Protein AF-A0A1V0P128-F1 (afdb_monomer_lite)

Organism: Lactococcus lactis subsp. lactis (NCBI:txid1360)

Structure (mmCIF, N/CA/C/O backbone):
data_AF-A0A1V0P128-F1
#
_entry.id   AF-A0A1V0P128-F1
#
loop_
_atom_site.group_PDB
_atom_site.id
_atom_site.type_symbol
_atom_site.label_atom_id
_atom_site.label_alt_id
_atom_site.label_comp_id
_atom_site.label_asym_id
_atom_site.label_entity_id
_atom_site.label_seq_id
_atom_site.pdbx_PDB_ins_code
_atom_site.Cartn_x
_atom_site.Cartn_y
_atom_site.Cartn_z
_atom_site.occupancy
_atom_site.B_iso_or_equiv
_atom_site.auth_seq_id
_atom_site.auth_comp_id
_atom_site.auth_asym_id
_atom_site.auth_atom_id
_atom_site.pdbx_PDB_model_num
ATOM 1 N N . MET A 1 1 ? 0.606 54.132 -28.237 1.00 40.69 1 MET A N 1
ATOM 2 C CA . MET A 1 1 ? 0.424 52.681 -28.461 1.00 40.69 1 MET A CA 1
ATOM 3 C C . MET A 1 1 ? 0.159 52.038 -27.100 1.00 40.69 1 MET A C 1
ATOM 5 O O . MET A 1 1 ? 1.104 51.819 -26.360 1.00 40.69 1 MET A O 1
ATOM 9 N N . THR A 1 2 ? -1.031 52.271 -26.540 1.00 39.94 2 THR A N 1
ATOM 10 C CA . THR A 1 2 ? -2.254 51.425 -26.494 1.00 39.94 2 THR A CA 1
ATOM 11 C C . THR A 1 2 ? -2.191 50.227 -25.540 1.00 39.94 2 THR A C 1
ATOM 13 O O . THR A 1 2 ? -1.319 49.368 -25.615 1.00 39.94 2 THR A O 1
ATOM 16 N N . LYS A 1 3 ? -3.173 50.231 -24.631 1.00 39.41 3 LYS A N 1
ATOM 17 C CA . LYS A 1 3 ? -3.416 49.408 -23.436 1.00 39.41 3 LYS A CA 1
ATOM 18 C C . LYS A 1 3 ? -3.912 47.979 -23.750 1.00 39.41 3 LYS A C 1
ATOM 20 O O . LYS A 1 3 ? -4.416 47.302 -22.863 1.00 39.41 3 LYS A O 1
ATOM 25 N N . ASP A 1 4 ? -3.731 47.482 -24.972 1.00 42.84 4 ASP A N 1
ATOM 26 C CA . ASP A 1 4 ? -4.571 46.397 -25.519 1.00 42.84 4 ASP A CA 1
ATOM 27 C C . ASP A 1 4 ? -4.011 44.972 -25.363 1.00 42.84 4 ASP A C 1
ATOM 29 O O . ASP A 1 4 ? -4.468 44.046 -26.031 1.00 42.84 4 ASP A O 1
ATOM 33 N N . LYS A 1 5 ? -3.011 44.745 -24.502 1.00 42.91 5 LYS A N 1
ATOM 34 C CA . LYS A 1 5 ? -2.415 43.399 -24.335 1.00 42.91 5 LYS A CA 1
ATOM 35 C C . LYS A 1 5 ? -2.642 42.719 -22.987 1.00 42.91 5 LYS A C 1
ATOM 37 O O . LYS A 1 5 ? -2.219 41.577 -22.837 1.00 42.91 5 LYS A O 1
ATOM 42 N N . PHE A 1 6 ? -3.351 43.348 -22.049 1.00 41.91 6 PHE A N 1
ATOM 43 C CA . PHE A 1 6 ? -3.649 42.746 -20.738 1.00 41.91 6 PHE A CA 1
ATOM 44 C C . PHE A 1 6 ? -5.094 42.244 -20.567 1.00 41.91 6 PHE A C 1
ATOM 46 O O . PHE A 1 6 ? -5.424 41.684 -19.526 1.00 41.91 6 PHE A O 1
ATOM 53 N N . GLU A 1 7 ? -5.942 42.359 -21.592 1.00 45.12 7 GLU A N 1
ATOM 54 C CA . GLU A 1 7 ? -7.392 42.131 -21.483 1.00 45.12 7 GLU A CA 1
ATOM 55 C C . GLU A 1 7 ? -7.899 40.896 -22.256 1.00 45.12 7 GLU A C 1
ATOM 57 O O . GLU A 1 7 ? -8.929 40.940 -22.920 1.00 45.12 7 GLU A O 1
ATOM 62 N N . LYS A 1 8 ? -7.188 39.756 -22.209 1.00 44.47 8 LYS A N 1
ATOM 63 C CA . LYS A 1 8 ? -7.618 38.553 -22.963 1.00 44.47 8 LYS A CA 1
ATOM 64 C C . LYS A 1 8 ? -7.826 37.259 -22.175 1.00 44.47 8 LYS A C 1
ATOM 66 O O . LYS A 1 8 ? -8.005 36.221 -22.796 1.00 44.47 8 LYS A O 1
ATOM 71 N N . ASN A 1 9 ? -7.873 37.306 -20.840 1.00 44.97 9 ASN A N 1
ATOM 72 C CA . ASN A 1 9 ? -8.088 36.102 -20.016 1.00 44.97 9 ASN A CA 1
ATOM 73 C C . ASN A 1 9 ? -9.281 36.169 -19.044 1.00 44.97 9 ASN A C 1
ATOM 75 O O . ASN A 1 9 ? -9.384 35.318 -18.166 1.00 44.97 9 ASN A O 1
ATOM 79 N N . ASN A 1 10 ? -10.205 37.124 -19.199 1.00 54.03 10 ASN A N 1
ATOM 80 C CA . ASN A 1 10 ? -11.342 37.281 -18.278 1.00 54.03 10 ASN A CA 1
ATOM 81 C C . ASN A 1 10 ? -12.721 37.184 -18.956 1.00 54.03 10 ASN A C 1
ATOM 83 O O . ASN A 1 10 ? -13.617 37.974 -18.686 1.00 54.03 10 ASN A O 1
ATOM 87 N N . GLY A 1 11 ? -12.901 36.197 -19.837 1.00 51.06 11 GLY A N 1
ATOM 88 C CA . GLY A 1 11 ? -14.136 36.018 -20.607 1.00 51.06 11 GLY A CA 1
ATOM 89 C C . GLY A 1 11 ? -14.713 34.606 -20.546 1.00 51.06 11 GLY A C 1
ATOM 90 O O . GLY A 1 11 ? -14.833 33.968 -21.580 1.00 51.06 11 GLY A O 1
ATOM 91 N N . LYS A 1 12 ? -15.057 34.109 -19.355 1.00 57.72 12 LYS A N 1
ATOM 92 C CA . LYS A 1 12 ? -16.131 33.110 -19.214 1.00 57.72 12 LYS A CA 1
ATOM 93 C C . LYS A 1 12 ? -17.076 33.615 -18.136 1.00 57.72 12 LYS A C 1
ATOM 95 O O . LYS A 1 12 ? -16.654 33.773 -16.984 1.00 57.72 12 LYS A O 1
ATOM 100 N N . THR A 1 13 ? -18.309 33.930 -18.520 1.00 63.41 13 THR A N 1
ATOM 101 C CA . THR A 1 13 ? -19.362 34.405 -17.615 1.00 63.41 13 THR A CA 1
ATOM 102 C C . THR A 1 13 ? -19.652 33.346 -16.548 1.00 63.41 13 THR A C 1
ATOM 104 O O . THR A 1 13 ? -19.449 32.149 -16.763 1.00 63.41 13 THR A O 1
ATOM 107 N N . SER A 1 14 ? -20.098 33.776 -15.364 1.00 60.19 14 SER A N 1
ATOM 108 C CA . SER A 1 14 ? -20.399 32.883 -14.230 1.00 60.19 14 SER A CA 1
ATOM 109 C C . SER A 1 14 ? -21.362 31.753 -14.609 1.00 60.19 14 SER A C 1
ATOM 111 O O . SER A 1 14 ? -21.194 30.631 -14.142 1.00 60.19 14 SER A O 1
ATOM 113 N N . GLU A 1 15 ? -22.300 32.020 -15.517 1.00 61.22 15 GLU A N 1
ATOM 114 C CA . GLU A 1 15 ? -23.231 31.032 -16.069 1.00 61.22 15 GLU A CA 1
ATOM 115 C C . GLU A 1 15 ? -22.568 29.955 -16.933 1.00 61.22 15 GLU A C 1
ATOM 117 O O . GLU A 1 15 ? -23.043 28.825 -16.980 1.00 61.22 15 GLU A O 1
ATOM 122 N N . GLU A 1 16 ? -21.490 30.283 -17.639 1.00 58.72 16 GLU A N 1
ATOM 123 C CA . GLU A 1 16 ? -20.783 29.346 -18.515 1.00 58.72 16 GLU A CA 1
ATOM 124 C C . GLU A 1 16 ? -19.907 28.401 -17.684 1.00 58.72 16 GLU A C 1
ATOM 126 O O . GLU A 1 16 ? -19.883 27.194 -17.914 1.00 58.72 16 GLU A O 1
ATOM 131 N N . LYS A 1 17 ? -19.288 28.935 -16.622 1.00 62.69 17 LYS A N 1
ATOM 132 C CA . LYS A 1 17 ? -18.606 28.131 -15.598 1.00 62.69 17 LYS A CA 1
ATOM 133 C C . LYS A 1 17 ? -19.587 27.250 -14.827 1.00 62.69 17 LYS A C 1
ATOM 135 O O . LYS A 1 17 ? -19.264 26.095 -14.577 1.00 62.69 17 LYS A O 1
ATOM 140 N N . ALA A 1 18 ? -20.772 27.768 -14.489 1.00 67.56 18 ALA A N 1
ATOM 141 C CA . ALA A 1 18 ? -21.824 26.999 -13.827 1.00 67.56 18 ALA A CA 1
ATOM 142 C C . ALA A 1 18 ? -22.295 25.830 -14.708 1.00 67.56 18 ALA A C 1
ATOM 144 O O . ALA A 1 18 ? -22.322 24.691 -14.243 1.00 67.56 18 ALA A O 1
ATOM 145 N N . ARG A 1 19 ? -22.539 26.081 -16.001 1.00 70.81 19 ARG A N 1
ATOM 146 C CA . ARG A 1 19 ? -22.895 25.044 -16.981 1.00 70.81 19 ARG A CA 1
ATOM 147 C C . ARG A 1 19 ? -21.795 23.996 -17.157 1.00 70.81 19 ARG A C 1
ATOM 149 O O . ARG A 1 19 ? -22.097 22.808 -17.138 1.00 70.81 19 ARG A O 1
ATOM 156 N N . GLU A 1 20 ? -20.524 24.397 -17.245 1.00 69.12 20 GLU A N 1
ATOM 157 C CA . GLU A 1 20 ? -19.395 23.451 -17.283 1.00 69.12 20 GLU A CA 1
ATOM 158 C C . GLU A 1 20 ? -19.317 22.610 -15.998 1.00 69.12 20 GLU A C 1
ATOM 160 O O . GLU A 1 20 ? -19.135 21.394 -16.065 1.00 69.12 20 GLU A O 1
ATOM 165 N N . THR A 1 21 ? -19.510 23.215 -14.820 1.00 66.19 21 THR A N 1
ATOM 166 C CA . THR A 1 21 ? -19.514 22.471 -13.551 1.00 66.19 21 THR A CA 1
ATOM 167 C C . THR A 1 21 ? -20.697 21.519 -13.422 1.00 66.19 21 THR A C 1
ATOM 169 O O . THR A 1 21 ? -20.515 20.401 -12.945 1.00 66.19 21 THR A O 1
ATOM 172 N N . GLU A 1 22 ? -21.886 21.901 -13.888 1.00 73.81 22 GLU A N 1
ATOM 173 C CA . GLU A 1 22 ? -23.057 21.021 -13.926 1.00 73.81 22 GLU A CA 1
ATOM 174 C C . GLU A 1 22 ? -22.830 19.847 -14.875 1.00 73.81 22 GLU A C 1
ATOM 176 O O . GLU A 1 22 ? -23.150 18.707 -14.537 1.00 73.81 22 GLU A O 1
ATOM 181 N N . GLN A 1 23 ? -22.192 20.087 -16.020 1.00 71.31 23 GLN A N 1
ATOM 182 C CA . GLN A 1 23 ? -21.854 19.040 -16.978 1.00 71.31 23 GLN A CA 1
ATOM 183 C C . GLN A 1 23 ? -20.805 18.072 -16.409 1.00 71.31 23 GLN A C 1
ATOM 185 O O . GLN A 1 23 ? -20.945 16.857 -16.542 1.00 71.31 23 GLN A O 1
ATOM 190 N N . ILE A 1 24 ? -19.801 18.580 -15.688 1.00 68.75 24 ILE A N 1
ATOM 191 C CA . ILE A 1 24 ? -18.805 17.754 -14.990 1.00 68.75 24 ILE A CA 1
ATOM 192 C C . ILE A 1 24 ? -19.462 16.930 -13.877 1.00 68.75 24 ILE A C 1
ATOM 194 O O . ILE A 1 24 ? -19.206 15.732 -13.774 1.00 68.75 24 ILE A O 1
ATOM 198 N N . VAL A 1 25 ? -20.328 17.532 -13.060 1.00 76.38 25 VAL A N 1
ATOM 199 C CA . VAL A 1 25 ? -21.037 16.828 -11.978 1.00 76.38 25 VAL A CA 1
ATOM 200 C C . VAL A 1 25 ? -21.983 15.766 -12.535 1.00 76.38 25 VAL A C 1
ATOM 202 O O . VAL A 1 25 ? -22.077 14.678 -11.967 1.00 76.38 25 VAL A O 1
ATOM 205 N N . THR A 1 26 ? -22.646 16.045 -13.656 1.00 79.94 26 THR A N 1
ATOM 206 C CA . THR A 1 26 ? -23.532 15.086 -14.326 1.00 79.94 26 THR A CA 1
ATOM 207 C C . THR A 1 26 ? -22.727 13.911 -14.879 1.00 79.94 26 THR A C 1
ATOM 209 O O . THR A 1 26 ? -23.042 12.767 -14.562 1.00 79.94 26 THR A O 1
ATOM 212 N N . ASN A 1 27 ? -21.605 14.171 -15.557 1.00 74.50 27 ASN A N 1
ATOM 213 C CA . ASN A 1 27 ? -20.697 13.122 -16.033 1.00 74.50 27 ASN A CA 1
ATOM 214 C C . ASN A 1 27 ? -20.123 12.284 -14.876 1.00 74.50 27 ASN A C 1
ATOM 216 O O . ASN A 1 27 ? -20.025 11.063 -14.977 1.00 74.50 27 ASN A O 1
ATOM 220 N N . LEU A 1 28 ? -19.777 12.909 -13.744 1.00 64.31 28 LEU A N 1
ATOM 221 C CA . LEU A 1 28 ? -19.299 12.197 -12.553 1.00 64.31 28 LEU A CA 1
ATOM 222 C C . LEU A 1 28 ? -20.387 11.304 -11.942 1.00 64.31 28 LEU A C 1
ATOM 224 O O . LEU A 1 28 ? -20.089 10.178 -11.539 1.00 64.31 28 LEU A O 1
ATOM 228 N N . LYS A 1 29 ? -21.643 11.769 -11.903 1.00 75.25 29 LYS A N 1
ATOM 229 C CA . LYS A 1 29 ? -22.787 10.956 -11.466 1.00 75.25 29 LYS A CA 1
ATOM 230 C C . LYS A 1 29 ? -23.029 9.782 -12.411 1.00 75.25 29 LYS A C 1
ATOM 232 O O . LYS A 1 29 ? -23.155 8.660 -11.928 1.00 75.25 29 LYS A O 1
ATOM 237 N N . GLU A 1 30 ? -23.001 10.003 -13.722 1.00 73.94 30 GLU A N 1
ATOM 238 C CA . GLU A 1 30 ? -23.139 8.939 -14.724 1.00 73.94 30 GLU A CA 1
ATOM 239 C C . GLU A 1 30 ? -22.016 7.903 -14.613 1.00 73.94 30 GLU A C 1
ATOM 241 O O . GLU A 1 30 ? -22.277 6.702 -14.624 1.00 73.94 30 GLU A O 1
ATOM 246 N N . MET A 1 31 ? -20.768 8.333 -14.408 1.00 61.38 31 MET A N 1
ATOM 247 C CA . MET A 1 31 ? -19.641 7.425 -14.170 1.00 61.38 31 MET A CA 1
ATOM 248 C C . MET A 1 31 ? -19.821 6.606 -12.886 1.00 61.38 31 MET A C 1
ATOM 250 O O . MET A 1 31 ? -19.517 5.410 -12.857 1.00 61.38 31 MET A O 1
ATOM 254 N N . GLN A 1 32 ? -20.332 7.225 -11.821 1.00 62.12 32 GLN A N 1
ATOM 255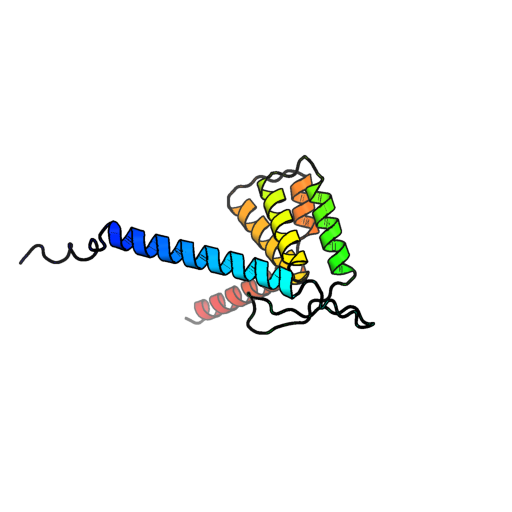 C CA . GLN A 1 32 ? -20.580 6.555 -10.547 1.00 62.12 32 GLN A CA 1
ATOM 256 C C . GLN A 1 32 ? -21.747 5.558 -10.649 1.00 62.12 32 GLN A C 1
ATOM 258 O O . GLN A 1 32 ? -21.681 4.465 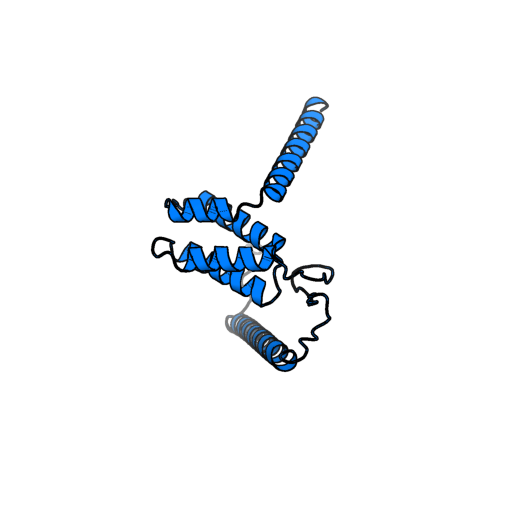-10.079 1.00 62.12 32 GLN A O 1
ATOM 263 N N . GLU A 1 33 ? -22.796 5.891 -11.402 1.00 68.31 33 GLU A N 1
ATOM 264 C CA . GLU A 1 33 ? -23.913 4.992 -11.699 1.00 68.31 33 GLU A CA 1
ATOM 265 C C . GLU A 1 33 ? -23.499 3.846 -12.616 1.00 68.31 33 GLU A C 1
ATOM 267 O O . GLU A 1 33 ? -23.828 2.698 -12.326 1.00 68.31 33 GLU A O 1
ATOM 272 N N . HIS A 1 34 ? -22.702 4.111 -13.649 1.00 59.25 34 HIS A N 1
ATOM 273 C CA . HIS A 1 34 ? -22.146 3.081 -14.519 1.00 59.25 34 HIS A CA 1
ATOM 274 C C . HIS A 1 34 ? -21.229 2.129 -13.734 1.00 59.25 34 HIS A C 1
ATOM 276 O O . HIS A 1 34 ? -21.298 0.916 -13.918 1.00 59.25 34 HIS A O 1
ATOM 282 N N . GLY A 1 35 ? -20.438 2.641 -12.783 1.00 54.28 35 GLY A N 1
ATOM 283 C CA . GLY A 1 35 ? -19.660 1.821 -11.848 1.00 54.28 35 GLY A CA 1
ATOM 284 C C . GLY A 1 35 ? -20.537 0.938 -10.949 1.00 54.28 35 GLY A C 1
ATOM 285 O O . GLY A 1 35 ? -20.263 -0.253 -10.785 1.00 54.28 35 GLY A O 1
ATOM 286 N N . LYS A 1 36 ? -21.644 1.481 -10.422 1.00 63.44 36 LYS A N 1
ATOM 287 C CA . LYS A 1 36 ? -22.629 0.718 -9.630 1.00 63.44 36 LYS A CA 1
ATOM 288 C C . LYS A 1 36 ? -23.371 -0.328 -10.469 1.00 63.44 36 LYS A C 1
ATOM 290 O O . LYS A 1 36 ? -23.650 -1.414 -9.961 1.00 63.44 36 LYS A O 1
ATOM 295 N N . LYS A 1 37 ? -23.691 -0.015 -11.728 1.00 55.66 37 LYS A N 1
ATOM 296 C CA . LYS A 1 37 ? -24.395 -0.899 -12.667 1.00 55.66 37 LYS A CA 1
ATOM 297 C C . LYS A 1 37 ? -23.487 -2.036 -13.130 1.00 55.66 37 LYS A C 1
ATOM 299 O O . LYS A 1 37 ? -23.871 -3.191 -13.005 1.00 55.66 37 LYS A O 1
ATOM 304 N N . TRP A 1 38 ? -22.232 -1.735 -13.465 1.00 48.22 38 TRP A N 1
ATOM 305 C CA . TRP A 1 38 ? -21.194 -2.729 -13.762 1.00 48.22 38 TRP A CA 1
ATOM 306 C C . TRP A 1 38 ? -20.918 -3.659 -12.571 1.00 48.22 38 TRP A C 1
ATOM 308 O O . TRP A 1 38 ? -20.769 -4.868 -12.741 1.00 48.22 38 TRP A O 1
ATOM 318 N N . GLY A 1 39 ? -20.928 -3.116 -11.348 1.00 49.47 39 GLY A N 1
ATOM 319 C CA . GLY A 1 39 ? -20.838 -3.892 -10.110 1.00 49.47 39 GLY A CA 1
ATOM 320 C C . GLY A 1 39 ? -22.101 -4.687 -9.750 1.00 49.47 39 GLY A C 1
ATOM 321 O O . GLY A 1 39 ? -22.024 -5.562 -8.894 1.00 49.47 39 GLY A O 1
ATOM 322 N N . LYS A 1 40 ? -23.263 -4.411 -10.363 1.00 54.28 40 LYS A N 1
ATOM 323 C CA . LYS A 1 40 ? -24.502 -5.199 -10.209 1.00 54.28 40 LYS A CA 1
ATOM 324 C C . LYS A 1 40 ? -24.644 -6.264 -11.299 1.00 54.28 40 LYS A C 1
ATOM 326 O O . LYS A 1 40 ? -25.001 -7.388 -10.973 1.00 54.28 40 LYS A O 1
ATOM 331 N N . GLU A 1 41 ? -24.330 -5.930 -12.548 1.00 44.25 41 GLU A N 1
ATOM 332 C CA . GLU A 1 41 ? -24.424 -6.826 -13.711 1.00 44.25 41 GLU A CA 1
ATOM 333 C C . GLU A 1 41 ? -23.359 -7.935 -13.670 1.00 44.25 41 GLU A C 1
ATOM 335 O O . GLU A 1 41 ? -23.649 -9.071 -14.023 1.00 44.25 41 GLU A O 1
ATOM 340 N N . ASN A 1 42 ? -22.167 -7.664 -13.120 1.00 45.12 42 ASN A N 1
ATOM 341 C CA . ASN A 1 42 ? -21.088 -8.658 -13.007 1.00 45.12 42 ASN A CA 1
ATOM 342 C C . ASN A 1 42 ? -20.989 -9.345 -11.634 1.00 45.12 42 ASN A C 1
ATOM 344 O O . ASN A 1 42 ? -19.980 -9.988 -11.341 1.00 45.12 42 ASN A O 1
ATOM 348 N N . LYS A 1 43 ? -22.016 -9.247 -10.775 1.00 43.41 43 LYS A N 1
ATOM 349 C CA . LYS A 1 43 ? -22.026 -9.959 -9.479 1.00 43.41 43 LYS A CA 1
ATOM 350 C C . LYS A 1 43 ? -22.016 -11.485 -9.623 1.00 43.41 43 LYS A C 1
ATOM 352 O O . LYS A 1 43 ? -21.585 -12.157 -8.691 1.00 43.41 43 LYS A O 1
ATOM 357 N N . ASN A 1 44 ? -22.435 -12.014 -10.778 1.00 39.72 44 ASN A N 1
ATOM 358 C CA . ASN A 1 44 ? -22.702 -13.443 -10.964 1.00 39.72 44 ASN A CA 1
ATOM 359 C C . ASN A 1 44 ? -21.819 -14.168 -11.993 1.00 39.72 44 ASN A C 1
ATOM 361 O O . ASN A 1 44 ? -21.991 -15.369 -12.165 1.00 39.72 44 ASN A O 1
ATOM 365 N N . GLU A 1 45 ? -20.822 -13.529 -12.609 1.00 35.41 45 GLU A N 1
ATOM 366 C CA . GLU A 1 45 ? -19.838 -14.250 -13.439 1.00 35.41 45 GLU A CA 1
ATOM 367 C C . GLU A 1 45 ? -18.522 -14.486 -12.689 1.00 35.41 45 GLU A C 1
ATOM 369 O O . GLU A 1 45 ? -17.416 -14.283 -13.192 1.00 35.41 45 GLU A O 1
ATOM 374 N N . VAL A 1 46 ? -18.630 -14.969 -11.449 1.00 37.00 46 VAL A N 1
ATOM 375 C CA . VAL A 1 46 ? -17.513 -15.639 -10.777 1.00 37.00 46 VAL A CA 1
ATOM 376 C C . VAL A 1 46 ? -17.461 -17.070 -11.310 1.00 37.00 46 VAL A C 1
ATOM 378 O O . VAL A 1 46 ? -17.913 -18.018 -10.673 1.00 37.00 46 VAL A O 1
ATOM 381 N N . TYR A 1 47 ? -16.925 -17.241 -12.518 1.00 32.44 47 TYR A N 1
ATOM 382 C CA . TYR A 1 47 ? -16.634 -18.571 -13.042 1.00 32.44 47 TYR A CA 1
ATOM 383 C C . TYR A 1 47 ? -15.426 -19.150 -12.300 1.00 32.44 47 TYR A C 1
ATOM 385 O O . TYR A 1 47 ? -14.269 -18.800 -12.556 1.00 32.44 47 TYR A O 1
ATOM 393 N N . TYR A 1 48 ? -15.700 -20.063 -11.368 1.00 36.00 48 TYR A N 1
ATOM 394 C CA . TYR A 1 48 ? -14.695 -20.888 -10.708 1.00 36.00 48 TYR A CA 1
ATOM 395 C C . TYR A 1 48 ? -14.070 -21.843 -11.726 1.00 36.00 48 TYR A C 1
ATOM 397 O O . TYR A 1 48 ? -14.520 -22.970 -11.915 1.00 36.00 48 TYR A O 1
ATOM 405 N N . THR A 1 49 ? -12.987 -21.430 -12.377 1.00 30.98 49 THR A N 1
ATOM 406 C CA . THR A 1 49 ? -12.091 -22.419 -12.978 1.00 30.98 49 THR A CA 1
ATOM 407 C C . THR A 1 49 ? -11.184 -22.977 -11.888 1.00 30.98 49 THR A C 1
ATOM 409 O O . THR A 1 49 ? -10.633 -22.238 -11.070 1.00 30.98 49 THR A O 1
ATOM 412 N N . ARG A 1 50 ? -11.015 -24.303 -11.914 1.00 32.12 50 ARG A N 1
ATOM 413 C CA . ARG A 1 50 ? -10.221 -25.208 -11.051 1.00 32.12 50 ARG A CA 1
ATOM 414 C C . ARG A 1 50 ? -8.753 -24.786 -10.776 1.00 32.12 50 ARG A C 1
ATOM 416 O O . ARG A 1 50 ? -7.980 -25.575 -10.245 1.00 32.12 50 ARG A O 1
ATOM 423 N N . ARG A 1 51 ? -8.336 -23.573 -11.168 1.00 31.19 51 ARG A N 1
ATOM 424 C CA . ARG A 1 51 ? -6.990 -22.986 -11.034 1.00 31.19 51 ARG A CA 1
ATOM 425 C C . ARG A 1 51 ? -6.961 -21.519 -10.542 1.00 31.19 51 ARG A C 1
ATOM 427 O O . ARG A 1 51 ? -5.910 -20.891 -10.631 1.00 31.19 51 ARG A O 1
ATOM 434 N N . GLY A 1 52 ? -8.058 -20.963 -10.014 1.00 35.25 52 GLY A N 1
ATOM 435 C CA . GLY A 1 52 ? -8.020 -19.750 -9.169 1.00 35.25 52 GLY A CA 1
ATOM 436 C C . GLY A 1 52 ? -7.518 -18.450 -9.826 1.00 35.25 52 GLY A C 1
ATOM 437 O O . GLY A 1 52 ? -6.817 -17.667 -9.184 1.00 35.25 52 GLY A O 1
ATOM 438 N N . LEU A 1 53 ? -7.838 -18.199 -11.099 1.00 36.50 53 LEU A N 1
ATOM 439 C CA . LEU A 1 53 ? -7.421 -16.988 -11.823 1.00 36.50 53 LEU A CA 1
ATOM 440 C C . LEU A 1 53 ? -8.624 -16.090 -12.132 1.00 36.50 53 LEU A C 1
ATOM 442 O O . LEU A 1 53 ? -9.504 -16.486 -12.888 1.00 36.50 53 LEU A O 1
ATOM 446 N N . VAL A 1 54 ? -8.620 -14.863 -11.603 1.00 40.06 54 VAL A N 1
ATOM 447 C CA . VAL A 1 54 ? -9.605 -13.820 -11.934 1.00 40.06 54 VAL A CA 1
ATOM 448 C C . VAL A 1 54 ? -9.029 -12.933 -13.050 1.00 40.06 54 VAL A C 1
ATOM 450 O O . VAL A 1 54 ? -7.879 -12.484 -12.973 1.00 40.06 54 VAL A O 1
ATOM 453 N N . ARG A 1 55 ? -9.806 -12.685 -14.113 1.00 33.12 55 ARG A N 1
ATOM 454 C CA . ARG A 1 55 ? -9.502 -11.694 -15.162 1.00 33.12 55 ARG A CA 1
ATOM 455 C C . ARG A 1 55 ? -10.461 -10.515 -15.025 1.00 33.12 55 ARG A C 1
ATOM 457 O O . ARG A 1 55 ? -11.664 -10.719 -14.980 1.00 33.12 55 ARG A O 1
ATOM 464 N N . PHE A 1 56 ? -9.935 -9.297 -15.038 1.00 38.88 56 PHE A N 1
ATOM 465 C CA . PHE A 1 56 ? -10.725 -8.072 -15.174 1.00 38.88 56 PHE A CA 1
ATOM 466 C C . PHE A 1 56 ? -9.962 -7.047 -16.024 1.00 38.88 56 PHE A C 1
ATOM 468 O O . PHE A 1 56 ? -8.736 -7.121 -16.174 1.00 38.88 56 PHE A O 1
ATOM 475 N N . LYS A 1 57 ? -10.692 -6.097 -16.617 1.00 30.34 57 LYS A N 1
ATOM 476 C CA . LYS A 1 57 ? -10.122 -4.951 -17.339 1.00 30.34 57 LYS A CA 1
ATOM 477 C C . LYS A 1 57 ? -9.714 -3.884 -16.315 1.00 30.34 57 LYS A C 1
ATOM 479 O O . LYS A 1 57 ? -10.568 -3.213 -15.754 1.00 30.34 57 LYS A O 1
ATOM 484 N N . SER A 1 58 ? -8.413 -3.752 -16.059 1.00 39.09 58 SER A N 1
ATOM 485 C CA . SER A 1 58 ? -7.857 -2.668 -15.236 1.00 39.09 58 SER A CA 1
ATOM 486 C C . SER A 1 58 ? -7.980 -1.330 -15.975 1.00 39.09 58 SER A C 1
ATOM 488 O O . SER A 1 58 ? -7.548 -1.227 -17.122 1.00 39.09 58 SER A O 1
ATOM 490 N N . LEU A 1 59 ? -8.540 -0.311 -15.314 1.00 36.34 59 LEU A N 1
ATOM 491 C CA . LEU A 1 59 ? -8.689 1.054 -15.846 1.00 36.34 59 LEU A CA 1
ATOM 492 C C . LEU A 1 59 ? -7.369 1.851 -15.879 1.00 36.34 59 LEU A C 1
ATOM 494 O O . LEU A 1 59 ? -7.311 2.913 -16.487 1.00 36.34 59 LEU A O 1
ATOM 498 N N . THR A 1 60 ? -6.298 1.355 -15.250 1.00 41.75 60 THR A N 1
ATOM 499 C CA . THR A 1 60 ? -5.027 2.087 -15.078 1.00 41.75 60 THR A CA 1
ATOM 500 C C . THR A 1 60 ? -3.867 1.531 -15.911 1.00 41.75 60 THR A C 1
ATOM 502 O O . THR A 1 60 ? -2.736 2.002 -15.779 1.00 41.75 60 THR A O 1
ATOM 505 N N . LYS A 1 61 ? -4.099 0.531 -16.779 1.00 48.50 61 LYS A N 1
ATOM 506 C CA . LYS A 1 61 ? -3.038 -0.116 -17.576 1.00 48.50 61 LYS A CA 1
ATOM 507 C C . LYS A 1 61 ? -3.453 -0.387 -19.027 1.00 48.50 61 LYS A C 1
ATOM 509 O O . LYS A 1 61 ? -4.542 -0.875 -19.291 1.00 48.50 61 LYS A O 1
ATOM 514 N N . GLN A 1 62 ? -2.520 -0.160 -19.961 1.00 41.72 62 GLN A N 1
ATOM 515 C CA . GLN A 1 62 ? -2.692 -0.295 -21.422 1.00 41.72 62 GLN A CA 1
ATOM 516 C C . GLN A 1 62 ? -3.041 -1.712 -21.936 1.00 41.72 62 GLN A C 1
ATOM 518 O O . GLN A 1 62 ? -3.417 -1.849 -23.097 1.00 41.72 62 GLN A O 1
ATOM 523 N N . LYS A 1 63 ? -2.938 -2.778 -21.123 1.00 41.22 63 LYS A N 1
ATOM 524 C CA . LYS A 1 63 ? -3.408 -4.134 -21.480 1.00 41.22 63 LYS A CA 1
ATOM 525 C C . LYS A 1 63 ? -3.997 -4.862 -20.258 1.00 41.22 63 LYS A C 1
ATOM 527 O O . LYS A 1 63 ? -3.373 -4.829 -19.193 1.00 41.22 63 LYS A O 1
ATOM 532 N N . PRO A 1 64 ? -5.139 -5.568 -20.394 1.00 47.22 64 PRO A N 1
ATOM 533 C CA . PRO A 1 64 ? -5.683 -6.421 -19.336 1.00 47.22 64 PRO A CA 1
ATOM 534 C C . PRO A 1 64 ? -4.691 -7.532 -18.963 1.00 47.22 64 PRO A C 1
ATOM 536 O O . PRO A 1 64 ? -4.179 -8.228 -19.840 1.00 47.22 64 PRO A O 1
ATOM 539 N N . ARG A 1 65 ? -4.429 -7.734 -17.667 1.00 48.41 65 ARG A N 1
ATOM 540 C CA . ARG A 1 65 ? -3.605 -8.842 -17.149 1.00 48.41 65 ARG A CA 1
ATOM 541 C C . ARG A 1 65 ? -4.411 -9.672 -16.159 1.00 48.41 65 ARG A C 1
ATOM 543 O O . ARG A 1 65 ? -5.226 -9.132 -15.421 1.00 48.41 65 ARG A O 1
ATOM 550 N N . SER A 1 66 ? -4.174 -10.983 -16.125 1.00 56.44 66 SER A N 1
ATOM 551 C CA . SER A 1 66 ? -4.754 -11.854 -15.097 1.00 56.44 66 SER A CA 1
ATOM 552 C C . SER A 1 66 ? -4.182 -11.485 -13.730 1.00 56.44 66 SER A C 1
ATOM 554 O O . SER A 1 66 ? -2.959 -11.533 -13.555 1.00 56.44 66 SER A O 1
ATOM 556 N N . ILE A 1 67 ? -5.037 -11.157 -12.765 1.00 60.88 67 ILE A N 1
ATOM 557 C CA . ILE A 1 67 ? -4.603 -10.828 -11.407 1.00 60.88 67 ILE A CA 1
ATOM 558 C C . ILE A 1 67 ? -4.716 -12.088 -10.554 1.00 60.88 67 ILE A C 1
ATOM 560 O O . ILE A 1 67 ? -5.780 -12.687 -10.402 1.00 60.88 67 ILE A O 1
ATOM 564 N N . LYS A 1 68 ? -3.566 -12.541 -10.047 1.00 59.25 68 LYS A N 1
ATOM 565 C CA . LYS A 1 68 ? -3.461 -13.771 -9.261 1.00 59.25 68 LYS A CA 1
ATOM 566 C C . LYS A 1 68 ? -3.803 -13.472 -7.804 1.00 59.25 68 LYS A C 1
ATOM 568 O O . LYS A 1 68 ? -3.001 -12.862 -7.100 1.00 59.25 68 LYS A O 1
ATOM 573 N N . ARG A 1 69 ? -4.961 -13.941 -7.337 1.00 71.31 69 ARG A N 1
ATOM 574 C CA . ARG A 1 69 ? -5.340 -13.929 -5.914 1.00 71.31 69 ARG A CA 1
ATOM 575 C C . ARG A 1 69 ? -4.807 -15.186 -5.221 1.00 71.31 69 ARG A C 1
ATOM 577 O O . ARG A 1 69 ? -5.546 -16.119 -4.942 1.00 71.31 69 ARG A O 1
ATOM 584 N N . GLY A 1 70 ? -3.487 -15.235 -5.043 1.00 77.06 70 GLY A N 1
ATOM 585 C CA . GLY A 1 70 ? -2.792 -16.343 -4.375 1.00 77.06 70 GLY A CA 1
ATOM 586 C C . GLY A 1 70 ? -2.438 -16.038 -2.918 1.00 77.06 70 GLY A C 1
ATOM 587 O O . GLY A 1 70 ? -2.879 -15.038 -2.359 1.00 77.06 70 GLY A O 1
ATOM 588 N N . LYS A 1 71 ? -1.555 -16.854 -2.329 1.00 81.12 71 LYS A N 1
ATOM 589 C CA . LYS A 1 71 ? -1.066 -16.676 -0.947 1.00 81.12 71 LYS A CA 1
ATOM 590 C C . LYS A 1 71 ? -0.531 -15.268 -0.663 1.00 81.12 71 LYS A C 1
ATOM 592 O O . LYS A 1 71 ? -0.768 -14.724 0.404 1.00 81.12 71 LYS A O 1
ATOM 597 N N . GLU A 1 72 ? 0.154 -14.646 -1.625 1.00 79.50 72 GLU A N 1
ATOM 598 C CA . GLU A 1 72 ? 0.655 -13.273 -1.456 1.00 79.50 72 GLU A CA 1
ATOM 599 C C . GLU A 1 72 ? -0.461 -12.220 -1.402 1.00 79.50 72 GLU A C 1
ATOM 601 O O . GLU A 1 72 ? -0.291 -11.194 -0.749 1.00 79.50 72 GLU A O 1
ATOM 606 N N . TYR A 1 73 ? -1.587 -12.465 -2.081 1.00 85.94 73 TYR A N 1
ATOM 607 C CA . TYR A 1 73 ? -2.762 -11.595 -2.027 1.00 85.94 73 TYR A CA 1
ATOM 608 C C . TYR A 1 73 ? -3.475 -11.725 -0.678 1.00 85.94 73 TYR A C 1
ATOM 610 O O . TYR A 1 73 ? -3.841 -10.720 -0.084 1.00 85.94 73 TYR A O 1
ATOM 618 N N . GLN A 1 74 ? -3.639 -12.951 -0.178 1.00 86.50 74 GLN A N 1
ATOM 619 C CA . GLN A 1 74 ? -4.202 -13.181 1.158 1.00 86.50 74 GLN A CA 1
ATOM 620 C C . GLN A 1 74 ? -3.338 -12.511 2.224 1.00 86.50 74 GLN A C 1
ATOM 622 O O . GLN A 1 74 ? -3.836 -11.698 2.990 1.00 86.50 74 GLN A O 1
ATOM 627 N N . LYS A 1 75 ? -2.023 -12.734 2.159 1.00 90.25 75 LYS A N 1
ATOM 628 C CA . LYS A 1 75 ? -1.078 -12.129 3.091 1.00 90.25 75 LYS A CA 1
ATOM 629 C C . LYS A 1 75 ? -1.148 -10.600 3.107 1.00 90.25 75 LYS A C 1
ATOM 631 O O . LYS A 1 75 ? -1.185 -10.019 4.177 1.00 90.25 75 LYS A O 1
ATOM 636 N N . ILE A 1 76 ? -1.171 -9.933 1.947 1.00 91.56 76 ILE A N 1
ATOM 637 C CA . ILE A 1 76 ? -1.236 -8.461 1.944 1.00 91.56 76 ILE A CA 1
ATOM 638 C C . ILE A 1 76 ? -2.578 -7.938 2.475 1.00 91.56 76 ILE A C 1
ATOM 640 O O . ILE A 1 76 ? -2.594 -6.890 3.108 1.00 91.56 76 ILE A O 1
ATOM 644 N N . MET A 1 77 ? -3.683 -8.655 2.244 1.00 92.56 77 MET A N 1
ATOM 645 C CA . MET A 1 77 ? -4.986 -8.308 2.821 1.00 92.56 77 MET A CA 1
ATOM 646 C C . MET A 1 77 ? -4.967 -8.445 4.349 1.00 92.56 77 MET A C 1
ATOM 648 O O . MET A 1 77 ? -5.377 -7.519 5.036 1.00 92.56 77 MET A O 1
ATOM 652 N N . GLU A 1 78 ? -4.430 -9.552 4.870 1.00 94.25 78 GLU A N 1
ATOM 653 C CA . GLU A 1 78 ? -4.264 -9.793 6.312 1.00 94.25 78 GLU A CA 1
ATOM 654 C C . GLU A 1 78 ? -3.335 -8.761 6.965 1.00 94.25 78 GLU A C 1
ATOM 656 O O . GLU A 1 78 ? -3.654 -8.216 8.022 1.00 94.25 78 GLU A O 1
ATOM 661 N N . ASP A 1 79 ? -2.207 -8.447 6.318 1.00 94.69 79 ASP A N 1
ATOM 662 C CA . ASP A 1 79 ? -1.270 -7.424 6.785 1.00 94.69 79 ASP A CA 1
ATOM 663 C C . ASP A 1 79 ? -1.981 -6.057 6.870 1.00 94.69 79 ASP A C 1
ATOM 665 O O . ASP A 1 79 ? -1.845 -5.348 7.866 1.00 94.69 79 ASP A O 1
ATOM 669 N N . ILE A 1 80 ? -2.765 -5.681 5.848 1.00 96.00 80 ILE A N 1
ATOM 670 C CA . ILE A 1 80 ? -3.545 -4.431 5.849 1.00 96.00 80 ILE A CA 1
ATOM 671 C C . ILE A 1 80 ? -4.568 -4.426 6.990 1.00 96.00 80 ILE A C 1
ATOM 673 O O . ILE A 1 80 ? -4.637 -3.446 7.729 1.00 96.00 80 ILE A O 1
ATOM 677 N N . ASP A 1 81 ? -5.322 -5.510 7.162 1.00 96.75 81 ASP A N 1
ATOM 678 C CA . ASP A 1 81 ? -6.349 -5.621 8.203 1.00 96.75 81 ASP A CA 1
ATOM 679 C C . ASP A 1 81 ? -5.756 -5.532 9.608 1.00 96.75 81 ASP A C 1
ATOM 681 O O . ASP A 1 81 ? -6.306 -4.845 10.469 1.00 96.75 81 ASP A O 1
ATOM 685 N N . THR A 1 82 ? -4.584 -6.137 9.807 1.00 96.56 82 THR A N 1
ATOM 686 C CA . THR A 1 82 ? -3.835 -6.047 11.063 1.00 96.56 82 THR A CA 1
ATOM 687 C C . THR A 1 82 ? -3.527 -4.592 11.406 1.00 96.56 82 THR A C 1
ATOM 689 O O . THR A 1 82 ? -3.837 -4.149 12.505 1.00 96.56 82 THR A O 1
ATOM 692 N N . TYR A 1 83 ? -2.972 -3.816 10.469 1.00 95.81 83 TYR A N 1
ATOM 693 C CA . TYR A 1 83 ? -2.634 -2.413 10.734 1.00 95.81 83 TYR A CA 1
ATOM 694 C C . TYR A 1 83 ? -3.855 -1.487 10.799 1.00 95.81 83 TYR A C 1
ATOM 696 O O . TYR A 1 83 ? -3.801 -0.472 11.486 1.00 95.81 83 TYR A O 1
ATOM 704 N N . LEU A 1 84 ? -4.962 -1.817 10.130 1.00 96.25 84 LEU A N 1
ATOM 705 C CA . LEU A 1 84 ? -6.213 -1.064 10.269 1.00 96.25 84 LEU A CA 1
ATOM 706 C C . LEU A 1 84 ? -6.815 -1.194 11.676 1.00 96.25 84 LEU A C 1
ATOM 708 O O . LEU A 1 84 ? -7.398 -0.228 12.171 1.00 96.25 84 LEU A O 1
ATOM 712 N N . ALA A 1 85 ? -6.646 -2.355 12.316 1.00 95.31 85 ALA A N 1
ATOM 713 C CA . ALA A 1 85 ? -7.128 -2.620 13.669 1.00 95.31 85 ALA A CA 1
ATOM 714 C C . ALA A 1 85 ? -6.305 -1.925 14.772 1.00 95.31 85 ALA A C 1
ATOM 716 O O . ALA A 1 85 ? -6.802 -1.754 15.880 1.00 95.31 85 ALA A O 1
ATOM 717 N N . VAL A 1 86 ? -5.071 -1.503 14.481 1.00 95.31 86 VAL A N 1
ATOM 718 C CA . VAL A 1 86 ? -4.198 -0.807 15.441 1.00 95.31 86 VAL A CA 1
ATOM 719 C C . VAL A 1 86 ? -4.724 0.612 15.694 1.00 95.31 86 VAL A C 1
ATOM 721 O O . VAL A 1 86 ? -4.957 1.386 14.759 1.00 95.31 86 VAL A O 1
ATOM 724 N N . GLU A 1 87 ? -4.926 0.978 16.958 1.00 93.38 87 GLU A N 1
ATOM 725 C CA . GLU A 1 87 ? -5.491 2.280 17.337 1.00 93.38 87 GLU A CA 1
ATOM 726 C C . GLU A 1 87 ? -4.515 3.427 17.074 1.00 93.38 87 GLU A C 1
ATOM 728 O O . GLU A 1 87 ? -4.918 4.477 16.576 1.00 93.38 87 GLU A O 1
ATOM 733 N N . GLU A 1 88 ? -3.224 3.189 17.303 1.00 94.06 88 GLU A N 1
ATOM 734 C CA . GLU A 1 88 ? -2.143 4.166 17.192 1.00 94.06 88 GLU A CA 1
ATOM 735 C C . GLU A 1 88 ? -1.849 4.589 15.747 1.00 94.06 88 GLU A C 1
ATOM 737 O O . GLU A 1 88 ? -1.130 5.564 15.523 1.00 94.06 88 GLU A O 1
ATOM 742 N N . ILE A 1 89 ? -2.373 3.881 14.742 1.00 94.12 89 ILE A N 1
ATOM 743 C CA . ILE A 1 89 ? -2.199 4.278 13.342 1.00 94.12 89 ILE A CA 1
ATOM 744 C C . ILE A 1 89 ? -3.056 5.511 13.057 1.00 94.12 89 ILE A C 1
ATOM 746 O O . ILE A 1 89 ? -4.279 5.495 13.223 1.00 94.12 89 ILE A O 1
ATOM 750 N N . SER A 1 90 ? -2.420 6.576 12.567 1.00 94.56 90 SER A N 1
ATOM 751 C CA . SER A 1 90 ? -3.117 7.828 12.289 1.00 94.56 90 SER A CA 1
ATOM 752 C C . SER A 1 90 ? -4.187 7.689 11.192 1.00 94.56 90 SER A C 1
ATOM 754 O O . SER A 1 90 ? -4.063 6.845 10.295 1.00 94.56 90 SER A O 1
ATOM 756 N N . PRO A 1 91 ? -5.228 8.548 11.199 1.00 93.31 91 PRO A N 1
ATOM 757 C CA . PRO A 1 91 ? -6.316 8.487 10.220 1.00 93.31 91 PRO A CA 1
ATOM 758 C C . PRO A 1 91 ? -5.848 8.567 8.761 1.00 93.31 91 PRO A C 1
ATOM 760 O O . PRO A 1 91 ? -6.424 7.922 7.890 1.00 93.31 91 PRO A O 1
ATOM 763 N N . GLU A 1 92 ? -4.782 9.321 8.492 1.00 90.62 92 GLU A N 1
ATOM 764 C CA . GLU A 1 92 ? -4.184 9.463 7.159 1.00 90.62 92 GLU A CA 1
ATOM 765 C C . GLU A 1 92 ? -3.648 8.125 6.637 1.00 90.62 92 GLU A C 1
ATOM 767 O O . GLU A 1 92 ? -3.903 7.749 5.491 1.00 90.62 92 GLU A O 1
ATOM 772 N N . ILE A 1 93 ? -2.946 7.375 7.493 1.00 92.31 93 ILE A N 1
ATOM 773 C CA . ILE A 1 93 ? -2.416 6.057 7.145 1.00 92.31 93 ILE A CA 1
ATOM 774 C C . ILE A 1 93 ? -3.536 5.020 7.105 1.00 92.31 93 ILE A C 1
ATOM 776 O O . ILE A 1 93 ? -3.554 4.209 6.182 1.00 92.31 93 ILE A O 1
ATOM 780 N N . LYS A 1 94 ? -4.511 5.070 8.024 1.00 95.06 94 LYS A N 1
ATOM 781 C CA . LYS A 1 94 ? -5.699 4.200 7.957 1.00 95.06 94 LYS A CA 1
ATOM 782 C C . LYS A 1 94 ? -6.437 4.378 6.638 1.00 95.06 94 LYS A C 1
ATOM 784 O O . LYS A 1 94 ? -6.743 3.391 5.978 1.00 95.06 94 LYS A O 1
ATOM 789 N N . LYS A 1 95 ? -6.650 5.624 6.208 1.00 91.50 95 LYS A N 1
ATOM 790 C CA . LYS A 1 95 ? -7.263 5.926 4.913 1.00 91.50 95 LYS A CA 1
ATOM 791 C C . LYS A 1 95 ? -6.449 5.342 3.761 1.00 91.50 95 LYS A C 1
ATOM 793 O O . LYS A 1 95 ? -7.005 4.646 2.925 1.00 91.50 95 LYS A O 1
ATOM 798 N N . LEU A 1 96 ? -5.131 5.546 3.754 1.00 93.12 96 LEU A N 1
ATOM 799 C CA . LEU A 1 96 ? -4.250 4.991 2.724 1.00 93.12 96 LEU A CA 1
ATOM 800 C C . LEU A 1 96 ? -4.320 3.452 2.647 1.00 93.12 96 LEU A C 1
ATOM 802 O O . LEU A 1 96 ? -4.349 2.876 1.554 1.00 93.12 96 LEU A O 1
ATOM 806 N N . LEU A 1 97 ? -4.333 2.780 3.800 1.00 95.44 97 LEU A N 1
ATOM 807 C CA . LEU A 1 97 ? -4.457 1.327 3.896 1.00 95.44 97 LEU A CA 1
ATOM 808 C C . LEU A 1 97 ? -5.833 0.848 3.413 1.00 95.44 97 LEU A C 1
ATOM 810 O O . LEU A 1 97 ? -5.902 -0.101 2.631 1.00 95.44 97 LEU A O 1
ATOM 814 N N . GLN A 1 98 ? -6.905 1.535 3.812 1.00 93.56 98 GLN A N 1
ATOM 815 C CA . GLN A 1 98 ? -8.273 1.225 3.403 1.00 93.56 98 GLN A CA 1
ATOM 816 C C . GLN A 1 98 ? -8.475 1.418 1.895 1.00 93.56 98 GLN A C 1
ATOM 818 O O . GLN A 1 98 ? -8.949 0.502 1.228 1.00 93.56 98 GLN A O 1
ATOM 823 N N . ASP A 1 99 ? -8.019 2.538 1.331 1.00 87.50 99 ASP A N 1
ATOM 824 C CA . ASP A 1 99 ? -8.074 2.796 -0.113 1.00 87.50 99 ASP A CA 1
ATOM 825 C C . ASP A 1 99 ? -7.329 1.688 -0.881 1.00 87.50 99 ASP A C 1
ATOM 827 O O . ASP A 1 99 ? -7.811 1.158 -1.883 1.00 87.50 99 ASP A O 1
ATOM 831 N N . THR A 1 100 ? -6.163 1.265 -0.376 1.00 89.31 100 THR A N 1
ATOM 832 C CA . THR A 1 100 ? -5.389 0.165 -0.974 1.00 89.31 100 THR A CA 1
ATOM 833 C C . THR A 1 100 ? -6.141 -1.166 -0.922 1.00 89.31 100 THR A C 1
ATOM 835 O O . THR A 1 100 ? -6.133 -1.913 -1.907 1.00 89.31 100 THR A O 1
ATOM 838 N N . LYS A 1 101 ? -6.798 -1.469 0.205 1.00 92.19 101 LYS A N 1
ATOM 839 C CA . LYS A 1 101 ? -7.648 -2.654 0.370 1.00 92.19 101 LYS A CA 1
ATOM 840 C C . LYS A 1 101 ? -8.793 -2.645 -0.637 1.00 92.19 101 LYS A C 1
ATOM 842 O O . LYS A 1 101 ? -9.020 -3.641 -1.326 1.00 92.19 101 LYS A O 1
ATOM 847 N N . ASP A 1 102 ? -9.459 -1.507 -0.784 1.00 85.00 102 ASP A N 1
ATOM 848 C CA . ASP A 1 102 ? -10.578 -1.342 -1.703 1.00 85.00 102 ASP A CA 1
ATOM 849 C C . ASP A 1 102 ? -10.124 -1.512 -3.158 1.00 85.00 102 ASP A C 1
ATOM 851 O O . ASP A 1 102 ? -10.778 -2.220 -3.928 1.00 85.00 102 ASP A O 1
ATOM 855 N N . TYR A 1 103 ? -8.958 -0.976 -3.532 1.00 83.50 103 TYR A N 1
ATOM 856 C CA . TYR A 1 103 ? -8.377 -1.196 -4.859 1.00 83.50 103 TYR A CA 1
ATOM 857 C C . TYR A 1 103 ? -8.016 -2.662 -5.127 1.00 83.50 103 TYR A C 1
ATOM 859 O O . TYR A 1 103 ? -8.177 -3.130 -6.256 1.00 83.50 103 TYR A O 1
ATOM 867 N N . LEU A 1 104 ? -7.553 -3.418 -4.130 1.00 83.44 104 LEU A N 1
ATOM 868 C CA . LEU A 1 104 ? -7.307 -4.861 -4.265 1.00 83.44 104 LEU A CA 1
ATOM 869 C C . LEU A 1 104 ? -8.619 -5.646 -4.459 1.00 83.44 104 LEU A C 1
ATOM 871 O O . LEU A 1 104 ? -8.713 -6.514 -5.340 1.00 83.44 104 LEU A O 1
ATOM 875 N N . LEU A 1 105 ? -9.654 -5.309 -3.682 1.00 82.56 105 LEU A N 1
ATOM 876 C CA . LEU A 1 105 ? -10.974 -5.943 -3.741 1.00 82.56 105 LEU A CA 1
ATOM 877 C C . LEU A 1 105 ? -11.687 -5.682 -5.071 1.00 82.56 105 LEU A C 1
ATOM 879 O O . LEU A 1 105 ? -12.195 -6.628 -5.681 1.00 82.56 105 LEU A O 1
ATOM 883 N N . GLN A 1 106 ? -11.641 -4.439 -5.556 1.00 75.38 106 GLN A N 1
ATOM 884 C CA . GLN A 1 106 ? -12.183 -4.026 -6.856 1.00 75.38 106 GLN A CA 1
ATOM 885 C C . GLN A 1 106 ? -11.399 -4.603 -8.042 1.00 75.38 106 GLN A C 1
ATOM 887 O O . GLN A 1 106 ? -11.841 -4.501 -9.184 1.00 75.38 106 GLN A O 1
ATOM 892 N N . GLY A 1 107 ? -10.225 -5.196 -7.799 1.00 71.56 107 GLY A N 1
ATOM 893 C CA . GLY A 1 107 ? -9.341 -5.609 -8.880 1.00 71.56 107 GLY A CA 1
ATOM 894 C C . GLY A 1 107 ? -8.764 -4.410 -9.638 1.00 71.56 107 GLY A C 1
ATOM 895 O O . GLY A 1 107 ? -8.481 -4.470 -10.822 1.00 71.56 107 GLY A O 1
ATOM 896 N N . ILE A 1 108 ? -8.580 -3.267 -8.998 1.00 76.81 108 ILE A N 1
ATOM 897 C CA . ILE A 1 108 ? -7.818 -2.175 -9.609 1.00 76.81 108 ILE 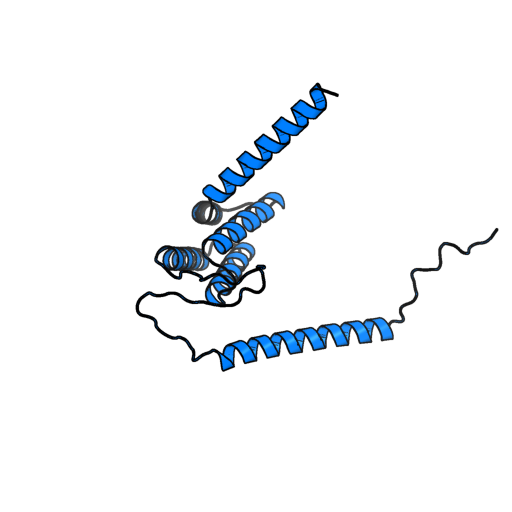A CA 1
ATOM 898 C C . ILE A 1 108 ? -6.320 -2.465 -9.459 1.00 76.81 108 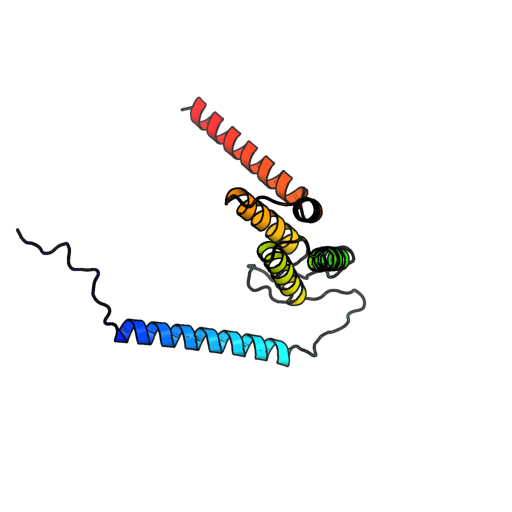ILE A C 1
ATOM 900 O O . ILE A 1 108 ? -5.554 -2.273 -10.408 1.00 76.81 108 ILE A O 1
ATOM 904 N N . PHE A 1 109 ? -5.915 -2.996 -8.300 1.00 80.69 109 PHE A N 1
ATOM 905 C CA . PHE A 1 109 ? -4.538 -3.381 -7.993 1.00 80.69 109 PHE A CA 1
ATOM 906 C C . PHE A 1 109 ? -4.337 -4.897 -7.984 1.00 80.69 109 PHE A C 1
ATOM 908 O O . PHE A 1 109 ? -5.187 -5.666 -7.537 1.00 80.69 109 PHE A O 1
ATOM 915 N N . ASP A 1 110 ? -3.150 -5.326 -8.416 1.00 81.81 110 ASP A N 1
ATOM 916 C CA . ASP A 1 110 ? -2.552 -6.560 -7.906 1.00 81.81 110 ASP A CA 1
ATOM 917 C C . ASP A 1 110 ? -1.622 -6.287 -6.715 1.00 81.81 110 ASP A C 1
ATOM 919 O O . ASP A 1 110 ? -1.380 -5.147 -6.324 1.00 81.81 110 ASP A O 1
ATOM 923 N N . VAL A 1 111 ? -1.066 -7.356 -6.138 1.00 84.50 111 VAL A N 1
ATOM 924 C CA . VAL A 1 111 ? -0.145 -7.285 -4.992 1.00 84.50 111 VAL A CA 1
ATOM 925 C C . VAL A 1 111 ? 1.061 -6.383 -5.271 1.00 84.50 111 VAL A C 1
ATOM 927 O O . VAL A 1 111 ? 1.532 -5.683 -4.375 1.00 84.50 111 VAL A O 1
ATOM 930 N N . PHE A 1 112 ? 1.583 -6.388 -6.500 1.00 83.56 112 PHE A N 1
ATOM 931 C CA . PHE A 1 112 ? 2.730 -5.554 -6.844 1.00 83.56 112 PHE A CA 1
ATOM 932 C C . PHE A 1 112 ? 2.332 -4.078 -6.895 1.00 83.56 112 PHE A C 1
ATOM 934 O O . PHE A 1 112 ? 3.049 -3.241 -6.344 1.00 83.56 112 PHE A O 1
ATOM 941 N N . ASP A 1 113 ? 1.189 -3.775 -7.511 1.00 83.31 113 ASP A N 1
ATOM 942 C CA . ASP A 1 113 ? 0.630 -2.427 -7.577 1.00 83.31 113 ASP A CA 1
ATOM 943 C C . ASP A 1 113 ? 0.322 -1.876 -6.185 1.00 83.31 113 ASP A C 1
ATOM 945 O O . ASP A 1 113 ? 0.756 -0.768 -5.878 1.00 83.31 113 ASP A O 1
ATOM 949 N N . ALA A 1 114 ? -0.306 -2.671 -5.316 1.00 88.94 114 ALA A N 1
ATOM 950 C CA . ALA A 1 114 ? -0.594 -2.291 -3.936 1.00 88.94 114 ALA A CA 1
ATOM 951 C C . ALA A 1 114 ? 0.686 -1.986 -3.143 1.00 88.94 114 ALA A C 1
ATOM 953 O O . ALA A 1 114 ? 0.812 -0.913 -2.555 1.00 88.94 114 ALA A O 1
ATOM 954 N N . LYS A 1 115 ? 1.696 -2.870 -3.190 1.00 90.00 115 LYS A N 1
ATOM 955 C CA . LYS A 1 115 ? 2.978 -2.620 -2.505 1.00 90.00 115 LYS A CA 1
ATOM 956 C C . LYS A 1 115 ? 3.698 -1.393 -3.054 1.00 90.00 115 LYS A C 1
ATOM 958 O O . LYS A 1 115 ? 4.331 -0.661 -2.295 1.00 90.00 115 LYS A O 1
ATOM 963 N N . ARG A 1 116 ? 3.636 -1.169 -4.370 1.00 84.69 116 ARG A N 1
ATOM 964 C CA . ARG A 1 116 ? 4.224 0.014 -5.008 1.00 84.69 116 ARG A CA 1
ATOM 965 C C . ARG A 1 116 ? 3.511 1.288 -4.560 1.00 84.69 116 ARG A C 1
ATOM 967 O O . ARG A 1 116 ? 4.190 2.231 -4.171 1.00 84.69 116 ARG A O 1
ATOM 974 N N . TYR A 1 117 ? 2.181 1.292 -4.595 1.00 85.94 117 TYR A N 1
ATOM 975 C CA . TYR A 1 117 ? 1.351 2.415 -4.172 1.00 85.94 117 TYR A CA 1
ATOM 976 C C . TYR A 1 117 ? 1.632 2.787 -2.716 1.00 85.94 117 TYR A C 1
ATOM 978 O O . TYR A 1 117 ? 2.057 3.906 -2.460 1.00 85.94 117 TYR A O 1
ATOM 986 N N . LEU A 1 118 ? 1.548 1.825 -1.792 1.00 90.06 118 LEU A N 1
ATOM 987 C CA . LEU A 1 118 ? 1.878 2.042 -0.381 1.00 90.06 118 LEU A CA 1
ATOM 988 C C . LEU A 1 118 ? 3.309 2.559 -0.188 1.00 90.06 118 LEU A C 1
ATOM 990 O O . LEU A 1 118 ? 3.512 3.534 0.526 1.00 90.06 118 LEU A O 1
ATOM 994 N N . THR A 1 119 ? 4.303 1.958 -0.856 1.00 87.00 119 THR A N 1
ATOM 995 C CA . THR A 1 119 ? 5.709 2.396 -0.740 1.00 87.00 119 THR A CA 1
ATOM 996 C C . THR A 1 119 ? 5.876 3.867 -1.142 1.00 87.00 119 THR A C 1
ATOM 998 O O . THR A 1 119 ? 6.563 4.610 -0.445 1.00 87.00 119 THR A O 1
ATOM 1001 N N . ILE A 1 120 ? 5.264 4.288 -2.254 1.00 81.00 120 ILE A N 1
ATOM 1002 C CA . ILE A 1 120 ? 5.35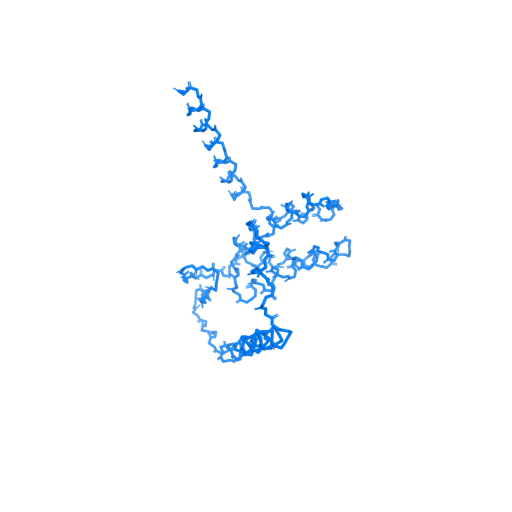1 5.672 -2.743 1.00 81.00 120 ILE A CA 1
ATOM 1003 C C . ILE A 1 120 ? 4.572 6.614 -1.825 1.00 81.00 120 ILE A C 1
ATOM 1005 O O . ILE A 1 120 ? 5.109 7.638 -1.417 1.00 81.00 120 ILE A O 1
ATOM 1009 N N . SER A 1 121 ? 3.340 6.260 -1.463 1.00 86.94 121 SER A N 1
ATOM 1010 C CA . SER A 1 121 ? 2.487 7.097 -0.619 1.00 86.94 121 SER A CA 1
ATOM 1011 C C . SER A 1 121 ? 3.102 7.327 0.760 1.00 86.94 121 SER A C 1
ATOM 1013 O O . SER A 1 121 ? 3.123 8.458 1.235 1.00 86.94 121 SER A O 1
ATOM 1015 N N . PHE A 1 122 ? 3.695 6.299 1.376 1.00 89.25 122 PHE A N 1
ATOM 1016 C CA . PHE A 1 122 ? 4.433 6.471 2.628 1.00 89.25 122 PHE A CA 1
ATOM 1017 C C . PHE A 1 122 ? 5.651 7.381 2.471 1.00 89.25 122 PHE A C 1
ATOM 1019 O O . PHE A 1 122 ? 5.879 8.237 3.321 1.00 89.25 122 PHE A O 1
ATOM 1026 N N . ALA A 1 123 ? 6.418 7.231 1.387 1.00 85.94 123 ALA A N 1
ATOM 1027 C CA . ALA A 1 123 ? 7.563 8.100 1.129 1.00 85.94 123 ALA A CA 1
ATOM 1028 C C . ALA A 1 123 ? 7.139 9.569 0.968 1.00 85.94 123 ALA A C 1
ATOM 1030 O O . ALA A 1 123 ? 7.788 10.445 1.530 1.00 85.94 123 ALA A O 1
ATOM 1031 N N . LEU A 1 124 ? 6.027 9.826 0.268 1.00 86.56 124 LEU A N 1
ATOM 1032 C CA . LEU A 1 124 ? 5.466 11.168 0.105 1.00 86.56 124 LEU A CA 1
ATOM 1033 C C . LEU A 1 124 ? 5.017 11.763 1.441 1.00 86.56 124 LEU A C 1
ATOM 1035 O O . LEU A 1 124 ? 5.367 12.900 1.738 1.00 86.56 124 LEU A O 1
ATOM 1039 N N . LEU A 1 125 ? 4.303 11.001 2.274 1.00 87.94 125 LEU A N 1
ATOM 1040 C CA . LEU A 1 125 ? 3.890 11.470 3.601 1.00 87.94 125 LEU A CA 1
ATOM 1041 C C . LEU A 1 125 ? 5.100 11.880 4.451 1.00 87.94 125 LEU A C 1
ATOM 1043 O O . LEU A 1 125 ? 5.115 12.977 5.008 1.00 87.94 125 LEU A O 1
ATOM 1047 N N . ILE A 1 126 ? 6.137 11.037 4.500 1.00 90.25 126 ILE A N 1
ATOM 1048 C CA . ILE A 1 126 ? 7.378 11.328 5.237 1.00 90.25 126 ILE A CA 1
ATOM 1049 C C . ILE A 1 126 ? 8.070 12.572 4.662 1.00 90.25 126 ILE A C 1
ATOM 1051 O O . ILE A 1 126 ? 8.498 13.443 5.417 1.00 90.25 126 ILE A O 1
ATOM 1055 N N . GLN A 1 127 ? 8.156 12.688 3.333 1.00 87.25 127 GLN A N 1
ATOM 1056 C CA . GLN A 1 127 ? 8.758 13.841 2.660 1.00 87.25 127 GLN A CA 1
ATOM 1057 C C . GLN A 1 127 ? 8.011 15.150 2.964 1.00 87.25 127 GLN A C 1
ATOM 1059 O O . GLN A 1 127 ? 8.642 16.197 3.081 1.00 87.25 127 GLN A O 1
ATOM 1064 N N . HIS A 1 128 ? 6.690 15.092 3.138 1.00 89.19 128 HIS A N 1
ATOM 1065 C CA . HIS A 1 128 ? 5.858 16.230 3.536 1.00 89.19 128 HIS A CA 1
ATOM 1066 C C . HIS A 1 128 ? 5.867 16.511 5.049 1.00 89.19 128 HIS A C 1
ATOM 1068 O O . HIS A 1 128 ? 5.084 17.328 5.526 1.00 89.19 128 HIS A O 1
ATOM 1074 N N . GLY A 1 129 ? 6.767 15.879 5.807 1.00 88.44 129 GLY A N 1
ATOM 1075 C CA . GLY A 1 129 ? 6.988 16.178 7.222 1.00 88.44 129 GLY A CA 1
ATOM 1076 C C . GLY A 1 129 ? 6.156 15.339 8.189 1.00 88.44 129 GLY A C 1
ATOM 1077 O O . GLY A 1 129 ? 6.170 15.618 9.388 1.00 88.44 129 GLY A O 1
ATOM 1078 N N . LYS A 1 130 ? 5.459 14.294 7.717 1.00 91.12 130 LYS A N 1
ATOM 1079 C CA . LYS A 1 130 ? 4.776 13.357 8.615 1.00 91.12 130 LYS A CA 1
ATOM 1080 C C . LYS A 1 130 ? 5.802 12.657 9.505 1.00 91.12 130 LYS A C 1
ATOM 1082 O O . LYS A 1 130 ? 6.627 11.875 9.030 1.00 91.12 130 LYS A O 1
ATOM 1087 N N . GLN A 1 131 ? 5.705 12.890 10.809 1.00 93.50 131 GLN A N 1
ATOM 1088 C CA . GLN A 1 131 ? 6.417 12.092 11.800 1.00 93.50 131 GLN A CA 1
ATOM 1089 C C . GLN A 1 131 ? 5.638 10.803 12.054 1.00 93.50 131 GLN A C 1
ATOM 1091 O O . GLN A 1 131 ? 4.446 10.845 12.353 1.00 93.50 131 GLN A O 1
ATOM 1096 N N . LEU A 1 132 ? 6.317 9.668 11.893 1.00 93.88 132 LEU A N 1
ATOM 1097 C CA . LEU A 1 132 ? 5.727 8.347 12.088 1.00 93.88 132 LEU A CA 1
ATOM 1098 C C . LEU A 1 132 ? 5.983 7.847 13.506 1.00 93.88 132 LEU A C 1
ATOM 1100 O O . LEU A 1 132 ? 7.119 7.913 13.986 1.00 93.88 132 LEU A O 1
ATOM 1104 N N . ASN A 1 133 ? 4.961 7.274 14.135 1.00 94.62 133 ASN A N 1
ATOM 1105 C CA . ASN A 1 133 ? 5.138 6.500 15.364 1.00 94.62 133 ASN A CA 1
ATOM 1106 C C . ASN A 1 133 ? 5.688 5.087 15.072 1.00 94.62 133 ASN A C 1
ATOM 1108 O O . ASN A 1 133 ? 5.887 4.702 13.918 1.00 94.62 133 ASN A O 1
ATOM 1112 N N . GLU A 1 134 ? 5.973 4.302 16.113 1.00 95.12 134 GLU A N 1
ATOM 1113 C CA . GLU A 1 134 ? 6.584 2.975 15.949 1.00 95.12 134 GLU A CA 1
ATOM 1114 C C . GLU A 1 134 ? 5.697 1.986 15.181 1.00 95.12 134 GLU A C 1
ATOM 1116 O O . GLU A 1 134 ? 6.189 1.293 14.286 1.00 95.12 134 GLU A O 1
ATOM 1121 N N . SER A 1 135 ? 4.392 1.963 15.451 1.00 93.94 135 SER A N 1
ATOM 1122 C CA . SER A 1 135 ? 3.434 1.116 14.730 1.00 93.94 135 SER A CA 1
ATOM 1123 C C . SER A 1 135 ? 3.382 1.475 13.241 1.00 93.94 135 SER A C 1
ATOM 1125 O O . SER A 1 135 ? 3.411 0.604 12.369 1.00 93.94 135 SER A O 1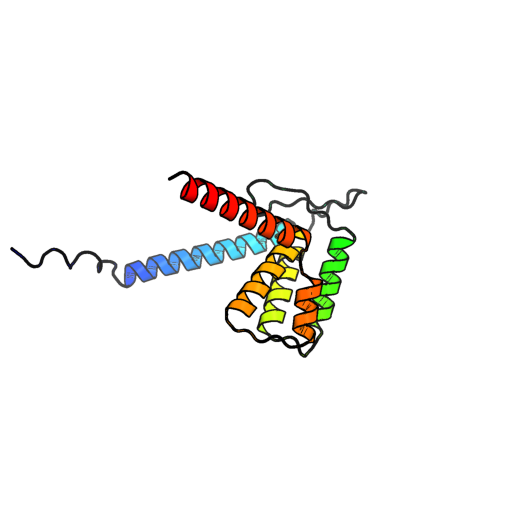
ATOM 1127 N N . GLU A 1 136 ? 3.401 2.769 12.924 1.00 94.38 136 GLU A N 1
ATOM 1128 C CA . GLU A 1 136 ? 3.426 3.269 11.551 1.00 94.38 136 GLU A CA 1
ATOM 1129 C C . GLU A 1 136 ? 4.754 2.941 10.854 1.00 94.38 136 GLU A C 1
ATOM 1131 O O . GLU A 1 136 ? 4.756 2.485 9.709 1.00 94.38 136 GLU A O 1
ATOM 1136 N N . LYS A 1 137 ? 5.898 3.076 11.540 1.00 94.81 137 LYS A N 1
ATOM 1137 C CA . LYS A 1 137 ? 7.207 2.650 11.011 1.00 94.81 137 LYS A CA 1
ATOM 1138 C C . LYS A 1 137 ? 7.219 1.157 10.684 1.00 94.81 137 LYS A C 1
ATOM 1140 O O . LYS A 1 137 ? 7.775 0.758 9.654 1.00 94.81 137 LYS A O 1
ATOM 1145 N N . GLN A 1 138 ? 6.603 0.331 11.531 1.00 94.06 138 GLN A N 1
ATOM 1146 C CA . GLN A 1 138 ? 6.448 -1.097 11.261 1.00 94.06 138 GLN A CA 1
ATOM 1147 C C . GLN A 1 138 ? 5.583 -1.338 10.020 1.00 94.06 138 GLN A C 1
ATOM 1149 O O . GLN A 1 138 ? 6.012 -2.089 9.144 1.00 94.06 138 GLN A O 1
ATOM 1154 N N . ALA A 1 139 ? 4.450 -0.644 9.876 1.00 92.31 139 ALA A N 1
ATOM 1155 C CA . ALA A 1 139 ? 3.605 -0.732 8.684 1.00 92.31 139 ALA A CA 1
ATOM 1156 C C . ALA A 1 139 ? 4.383 -0.382 7.402 1.00 92.31 139 ALA A C 1
ATOM 1158 O O . ALA A 1 139 ? 4.417 -1.171 6.451 1.00 92.31 139 ALA A O 1
ATOM 1159 N N . VAL A 1 140 ? 5.110 0.743 7.392 1.00 92.06 140 VAL A N 1
ATOM 1160 C CA . VAL A 1 140 ? 5.961 1.146 6.256 1.00 92.06 140 VAL A CA 1
ATOM 1161 C C . VAL A 1 140 ? 6.969 0.051 5.901 1.00 92.06 140 VAL A C 1
ATOM 1163 O O . VAL A 1 140 ? 7.171 -0.273 4.726 1.00 92.06 140 VAL A O 1
ATOM 1166 N N . LYS A 1 141 ? 7.611 -0.546 6.911 1.00 91.44 141 LYS A N 1
ATOM 1167 C CA . LYS A 1 141 ? 8.607 -1.605 6.716 1.00 91.44 141 LYS A CA 1
ATOM 1168 C C . LYS A 1 141 ? 7.985 -2.879 6.139 1.00 91.44 141 LYS A C 1
ATOM 1170 O O . LYS A 1 141 ? 8.595 -3.481 5.252 1.00 91.44 141 LYS A O 1
ATOM 1175 N N . SER A 1 142 ? 6.799 -3.262 6.604 1.00 89.81 142 SER A N 1
ATOM 1176 C CA . SER A 1 142 ? 6.074 -4.462 6.169 1.00 89.81 142 SER A CA 1
ATOM 1177 C C . SER A 1 142 ? 5.635 -4.376 4.707 1.00 89.81 142 SER A C 1
ATOM 1179 O O . SER A 1 142 ? 5.804 -5.334 3.947 1.00 89.81 142 SER A O 1
ATOM 1181 N N . PHE A 1 143 ? 5.180 -3.202 4.261 1.00 90.44 143 PHE A N 1
ATOM 1182 C CA . PHE A 1 143 ? 4.721 -3.005 2.881 1.00 90.44 143 PHE A CA 1
ATOM 1183 C C . PHE A 1 143 ? 5.827 -2.633 1.885 1.00 90.44 143 PHE A C 1
ATOM 1185 O O . PHE A 1 143 ? 5.584 -2.596 0.674 1.00 90.44 143 PHE A O 1
ATOM 1192 N N . LYS A 1 144 ? 7.062 -2.409 2.355 1.00 87.81 144 LYS A N 1
ATOM 1193 C CA . LYS A 1 144 ? 8.186 -1.991 1.510 1.00 87.81 144 LYS A CA 1
ATOM 1194 C C . LYS A 1 144 ? 8.474 -2.995 0.392 1.00 87.81 144 LYS A C 1
ATOM 1196 O O . LYS A 1 144 ? 8.963 -4.108 0.614 1.00 87.81 144 LYS A O 1
ATOM 1201 N N . ASN A 1 145 ? 8.297 -2.561 -0.854 1.00 83.38 145 ASN A N 1
ATOM 1202 C CA . ASN A 1 145 ? 8.646 -3.368 -2.020 1.00 83.38 145 ASN A CA 1
ATOM 1203 C C . ASN A 1 145 ? 10.154 -3.301 -2.320 1.00 83.38 145 ASN A C 1
ATOM 1205 O O . ASN A 1 145 ? 10.617 -2.472 -3.104 1.00 83.38 145 ASN A O 1
ATOM 1209 N N . ARG A 1 146 ? 10.941 -4.202 -1.716 1.00 81.56 146 ARG A N 1
ATOM 1210 C CA . ARG A 1 146 ? 12.411 -4.217 -1.869 1.00 81.56 146 ARG A CA 1
ATOM 1211 C C . ARG A 1 146 ? 12.881 -4.309 -3.324 1.00 81.56 146 ARG A C 1
ATOM 1213 O O . ARG A 1 146 ? 13.868 -3.666 -3.663 1.00 81.56 146 ARG A O 1
ATOM 1220 N N . ARG A 1 147 ? 12.206 -5.092 -4.177 1.00 76.88 147 ARG A N 1
ATOM 1221 C CA . ARG A 1 147 ? 12.577 -5.220 -5.601 1.00 76.88 147 ARG A CA 1
ATOM 1222 C C . ARG A 1 147 ? 12.379 -3.899 -6.338 1.00 76.88 147 ARG A C 1
ATOM 1224 O O . ARG A 1 147 ? 13.274 -3.459 -7.045 1.00 76.88 147 ARG A O 1
ATOM 1231 N N . PHE A 1 148 ? 11.241 -3.245 -6.118 1.00 74.50 148 PHE A N 1
ATOM 1232 C CA . PHE A 1 148 ? 10.954 -1.937 -6.702 1.00 74.50 148 PHE A CA 1
ATOM 1233 C C . PHE A 1 148 ? 11.961 -0.869 -6.254 1.00 74.50 148 PHE A C 1
ATOM 1235 O O . PHE A 1 148 ? 12.515 -0.167 -7.093 1.00 74.50 148 PHE A O 1
ATOM 1242 N N . VAL A 1 149 ? 12.261 -0.803 -4.952 1.00 78.19 149 VAL A N 1
ATOM 1243 C CA . VAL A 1 149 ? 13.246 0.147 -4.407 1.00 78.19 149 VAL A CA 1
ATOM 1244 C C . VAL A 1 149 ? 14.635 -0.087 -5.005 1.00 78.19 149 VAL A C 1
ATOM 1246 O O . VAL A 1 149 ? 15.283 0.871 -5.415 1.00 78.19 149 VAL A O 1
ATOM 1249 N N . LYS A 1 150 ? 15.078 -1.349 -5.116 1.00 84.75 150 LYS A N 1
ATOM 1250 C CA . LYS A 1 150 ? 16.349 -1.686 -5.777 1.00 84.75 150 LYS A CA 1
ATOM 1251 C C . LYS A 1 150 ? 16.377 -1.188 -7.222 1.00 84.75 150 LYS A C 1
ATOM 1253 O O . LYS A 1 150 ? 17.329 -0.519 -7.597 1.00 84.75 150 LYS A O 1
ATOM 1258 N N . ASN A 1 151 ? 15.321 -1.452 -7.991 1.00 80.88 151 ASN A N 1
ATOM 1259 C CA . ASN A 1 151 ? 15.245 -1.025 -9.388 1.00 80.88 151 ASN A CA 1
ATOM 1260 C C . ASN A 1 151 ? 15.315 0.504 -9.534 1.00 80.88 151 ASN A C 1
ATOM 1262 O O . ASN A 1 151 ? 16.014 0.985 -10.419 1.00 80.88 151 ASN A O 1
ATOM 1266 N N . ILE A 1 152 ? 14.642 1.266 -8.662 1.00 78.94 152 ILE A N 1
ATOM 1267 C CA . ILE A 1 152 ? 14.741 2.736 -8.658 1.00 78.94 152 ILE A CA 1
ATOM 1268 C C . ILE A 1 152 ? 16.182 3.185 -8.413 1.00 78.94 152 ILE A C 1
ATOM 1270 O O . ILE A 1 152 ? 16.697 4.003 -9.170 1.00 78.94 152 ILE A O 1
ATOM 1274 N N . ILE A 1 153 ? 16.841 2.642 -7.384 1.00 83.25 153 ILE A N 1
ATOM 1275 C CA . ILE A 1 153 ? 18.225 3.006 -7.048 1.00 83.25 153 ILE A CA 1
ATOM 1276 C C . ILE A 1 153 ? 19.150 2.716 -8.233 1.00 83.25 153 ILE A C 1
ATOM 1278 O O . ILE A 1 153 ? 19.944 3.572 -8.610 1.00 83.25 153 ILE A O 1
ATOM 1282 N N . THR A 1 154 ? 19.013 1.547 -8.861 1.00 85.44 154 THR A N 1
ATOM 1283 C CA . THR A 1 154 ? 19.803 1.182 -10.042 1.00 85.44 154 THR A CA 1
ATOM 1284 C C . THR A 1 154 ? 19.617 2.179 -11.186 1.00 85.44 154 THR A C 1
ATOM 1286 O O . THR A 1 154 ? 20.606 2.614 -11.768 1.00 85.44 154 THR A O 1
ATOM 1289 N N . ILE A 1 155 ? 18.379 2.586 -11.483 1.00 86.31 155 ILE A N 1
ATOM 1290 C CA . ILE A 1 155 ? 18.100 3.577 -12.535 1.00 86.31 155 ILE A CA 1
ATOM 1291 C C . ILE A 1 155 ? 18.756 4.922 -12.203 1.00 86.31 155 ILE A C 1
ATOM 1293 O O . ILE A 1 155 ? 19.396 5.509 -13.069 1.00 86.31 155 ILE A O 1
ATOM 1297 N N . ILE A 1 156 ? 18.653 5.393 -10.955 1.00 84.88 156 ILE A N 1
ATOM 1298 C CA . ILE A 1 156 ? 19.273 6.656 -10.524 1.00 84.88 156 ILE A CA 1
ATOM 1299 C C . ILE A 1 156 ? 20.795 6.603 -10.691 1.00 84.88 156 ILE A C 1
ATOM 1301 O O . ILE A 1 156 ? 21.379 7.539 -11.229 1.00 84.88 156 ILE A O 1
ATOM 1305 N N . VAL A 1 157 ? 21.434 5.504 -10.278 1.00 89.94 157 VAL A N 1
ATOM 1306 C CA . VAL A 1 157 ? 22.886 5.314 -10.426 1.00 89.94 157 VAL A CA 1
ATOM 1307 C C . VAL A 1 157 ? 23.297 5.340 -11.899 1.00 89.94 157 VAL A C 1
ATOM 1309 O O . VAL A 1 157 ? 24.266 6.013 -12.243 1.00 89.94 157 VAL A O 1
ATOM 1312 N N . ILE A 1 158 ? 22.541 4.671 -12.775 1.00 90.19 158 ILE A N 1
ATOM 1313 C CA . ILE A 1 158 ? 22.793 4.693 -14.223 1.00 90.19 158 ILE A CA 1
ATOM 1314 C C . ILE A 1 158 ? 22.659 6.119 -14.771 1.00 90.19 158 ILE A C 1
ATOM 1316 O O . ILE A 1 158 ? 23.562 6.577 -15.464 1.00 90.19 158 ILE A O 1
ATOM 1320 N N . CYS A 1 159 ? 21.584 6.839 -14.435 1.00 87.62 159 CYS A N 1
ATOM 1321 C CA . CYS A 1 159 ? 21.363 8.216 -14.888 1.00 87.62 159 CYS A CA 1
ATOM 1322 C C . CYS A 1 159 ? 22.449 9.189 -14.402 1.00 87.62 159 CYS A C 1
ATOM 1324 O O . CYS A 1 159 ? 22.875 10.060 -15.155 1.00 87.62 159 CYS A O 1
ATOM 1326 N N . LEU A 1 160 ? 22.909 9.054 -13.154 1.00 89.75 160 LEU A N 1
ATOM 1327 C CA . LEU A 1 160 ? 24.002 9.872 -12.621 1.00 89.75 160 LEU A CA 1
ATOM 1328 C C . LEU A 1 160 ? 25.329 9.545 -13.312 1.00 89.75 160 LEU A C 1
ATOM 1330 O O . LEU A 1 160 ? 26.066 10.459 -13.671 1.00 89.75 160 LEU A O 1
ATOM 1334 N N . GLY A 1 161 ? 25.616 8.261 -13.540 1.00 88.44 161 GLY A N 1
ATOM 1335 C CA . GLY A 1 161 ? 26.813 7.824 -14.256 1.00 88.44 161 GLY A CA 1
ATOM 1336 C C . GLY A 1 161 ? 26.858 8.356 -15.688 1.00 88.44 161 GLY A C 1
ATOM 1337 O O . GLY A 1 161 ? 27.862 8.935 -16.096 1.00 88.44 161 GLY A O 1
ATOM 1338 N N . THR A 1 162 ? 25.758 8.237 -16.438 1.00 90.25 162 THR A N 1
ATOM 1339 C CA . THR A 1 162 ? 25.681 8.777 -17.804 1.00 90.25 162 THR A CA 1
ATOM 1340 C C . THR A 1 162 ? 25.766 10.301 -17.824 1.00 90.25 162 THR A C 1
ATOM 1342 O O . THR A 1 162 ? 26.481 10.848 -18.660 1.00 90.25 162 THR A O 1
ATOM 1345 N N . TYR A 1 163 ? 25.117 10.996 -16.883 1.00 89.19 163 TYR A N 1
ATOM 1346 C CA . TYR A 1 163 ? 25.230 12.450 -16.744 1.00 89.19 163 TYR A CA 1
ATOM 1347 C C . TYR A 1 163 ? 26.676 12.900 -16.486 1.00 89.19 163 TYR A C 1
ATOM 1349 O O . TYR A 1 163 ? 27.148 13.831 -17.136 1.00 89.19 163 TYR A O 1
ATOM 1357 N N . LEU A 1 164 ? 27.395 12.231 -15.576 1.00 88.69 164 LEU A N 1
ATOM 1358 C CA . LEU A 1 164 ? 28.794 12.548 -15.271 1.00 88.69 164 LEU A CA 1
ATOM 1359 C C . LEU A 1 164 ? 29.712 12.305 -16.472 1.00 88.69 164 LEU A C 1
ATOM 1361 O O . LEU A 1 164 ? 30.554 13.150 -16.755 1.00 88.69 164 LEU A O 1
ATOM 1365 N N . ILE A 1 165 ? 29.520 11.209 -17.211 1.00 85.12 165 ILE A N 1
ATOM 1366 C CA . ILE A 1 165 ? 30.281 10.922 -18.437 1.00 85.12 165 ILE A CA 1
ATOM 1367 C C . ILE A 1 165 ? 30.046 12.016 -19.486 1.00 85.12 165 ILE A C 1
ATOM 1369 O O . ILE A 1 165 ? 31.002 12.565 -20.026 1.00 85.12 165 ILE A O 1
ATOM 1373 N N . ILE A 1 166 ? 28.786 12.388 -19.735 1.00 83.31 166 ILE A N 1
ATOM 1374 C CA . ILE A 1 166 ? 28.434 13.458 -20.684 1.00 83.31 166 ILE A CA 1
ATOM 1375 C C . ILE A 1 166 ? 29.041 14.799 -20.255 1.00 83.31 166 ILE A C 1
ATOM 1377 O O . ILE A 1 166 ? 29.502 15.557 -21.102 1.00 83.31 166 ILE A O 1
ATOM 1381 N N . ARG A 1 167 ? 29.055 15.092 -18.951 1.00 80.19 167 ARG A N 1
ATOM 1382 C CA . ARG A 1 167 ? 29.639 16.317 -18.394 1.00 80.19 167 ARG A CA 1
ATOM 1383 C C . ARG A 1 167 ? 31.169 16.340 -18.439 1.00 80.19 167 ARG A C 1
ATOM 1385 O O . ARG A 1 167 ? 31.725 17.423 -18.450 1.00 80.19 167 ARG A O 1
ATOM 1392 N N . PHE A 1 168 ? 31.840 15.190 -18.397 1.00 75.56 168 PHE A N 1
ATOM 1393 C CA . PHE A 1 168 ? 33.307 15.115 -18.406 1.00 75.56 168 PHE A CA 1
ATOM 1394 C C . PHE A 1 168 ? 33.888 15.078 -19.827 1.00 75.56 168 PHE A C 1
ATOM 1396 O O . PHE A 1 168 ? 35.032 15.461 -20.039 1.00 75.56 168 PHE A O 1
ATOM 1403 N N . ILE A 1 169 ? 33.103 14.603 -20.800 1.00 74.19 169 ILE A N 1
ATOM 1404 C CA . ILE A 1 169 ? 33.466 14.590 -22.227 1.00 74.19 169 ILE A CA 1
ATOM 1405 C C . ILE A 1 169 ? 33.222 15.959 -22.892 1.00 74.19 169 ILE A C 1
ATOM 1407 O O . ILE A 1 169 ? 33.801 16.239 -23.940 1.00 74.19 169 ILE A O 1
ATOM 1411 N N . ARG A 1 170 ? 32.359 16.796 -22.310 1.00 54.56 170 ARG A N 1
ATOM 1412 C CA . ARG A 1 170 ? 31.982 18.116 -22.824 1.00 54.56 170 ARG A CA 1
ATOM 1413 C C . ARG A 1 170 ? 32.684 19.230 -22.061 1.00 54.56 170 ARG A C 1
ATOM 1415 O O . ARG A 1 170 ? 33.018 20.233 -22.722 1.00 54.56 170 ARG A O 1
#

pLDDT: mean 73.03, std 20.3, range [30.34, 96.75]

Radius of gyration: 23.32 Å; chains: 1; bounding box: 58×78×46 Å

Foldseek 3Di:
DDDPPPPDPPDDDPVNVVVVVVVVVVVVVVVVVVVVVCVVVPVPPPPDDPQQWDWDDAPPDPDTDIAHCDPLVVVLLVLLVVLLPDPLDDPVVNVLSVVLNVCSVVVNDHLVRSLVSLQVVVVVCVVVPDDDDPSRVVSNVVSHPPVVVVVVVVVVVVVVVVVVVVVVVD

Secondary structure (DSSP, 8-state):
--STTS-SS----HHHHHHHHHHHHHHHHHHHHHHHHHHHHTTT-----TT-EEE---TTSSS--EEE-SHHHHHHHHHHHHHHH-TTS-HHHHHHHHHHHHHHHTTS--HHHHHHHHHHHHHHHHHTTPPP-HHHHHHHHHH--HHHHHHHHHHHHHHHHHHHHHHHH-

Sequence (170 aa):
MTKDKFEKNNGKTSEEKARETEQIVTNLKEMQEHGKKWGKENKNEVYYTRRGLVRFKSLTKQKPRSIKRGKEYQKIMEDIDTYLAVEEISPEIKKLLQDTKDYLLQGIFDVFDAKRYLTISFALLIQHGKQLNESEKQAVKSFKNRRFVKNIITIIVICLGTYLIIRFIR